Protein AF-A0A7V8YHE3-F1 (afdb_monomer_lite)

Structure (mmCIF, N/CA/C/O backbone):
data_AF-A0A7V8YHE3-F1
#
_entry.id   AF-A0A7V8YHE3-F1
#
loop_
_atom_site.group_PDB
_atom_site.id
_atom_site.type_symbol
_atom_site.label_atom_id
_atom_site.label_alt_id
_atom_site.label_comp_id
_atom_site.label_asym_id
_atom_site.label_entity_id
_atom_site.label_seq_id
_atom_site.pdbx_PDB_ins_code
_atom_site.Cartn_x
_atom_site.Cartn_y
_atom_site.Cartn_z
_atom_site.occupancy
_atom_site.B_iso_or_equiv
_atom_site.auth_seq_id
_atom_site.auth_comp_id
_atom_site.auth_asym_id
_atom_site.auth_atom_id
_atom_site.pdbx_PDB_model_num
ATOM 1 N N . MET A 1 1 ? 2.839 18.514 5.450 1.00 43.03 1 MET A N 1
ATOM 2 C CA . MET A 1 1 ? 4.135 17.867 5.142 1.00 43.03 1 MET A CA 1
ATOM 3 C C . MET A 1 1 ? 4.036 17.343 3.723 1.00 43.03 1 MET A C 1
ATOM 5 O O . MET A 1 1 ? 3.154 16.544 3.466 1.00 43.03 1 MET A O 1
ATOM 9 N N . THR A 1 2 ? 4.846 17.833 2.787 1.00 51.75 2 THR A N 1
ATOM 10 C CA . THR A 1 2 ? 4.772 17.397 1.383 1.00 51.75 2 THR A CA 1
ATOM 11 C C . THR A 1 2 ? 5.520 16.075 1.231 1.00 51.75 2 THR A C 1
ATOM 13 O O . THR A 1 2 ? 6.717 16.015 1.509 1.00 51.75 2 THR A O 1
ATOM 16 N N . TYR A 1 3 ? 4.836 15.011 0.814 1.00 56.94 3 TYR A N 1
ATOM 17 C CA . TYR A 1 3 ? 5.468 13.733 0.486 1.00 56.94 3 TYR A CA 1
ATOM 18 C C . TYR A 1 3 ? 6.466 13.926 -0.667 1.00 56.94 3 TYR A C 1
ATOM 20 O O . TYR A 1 3 ? 6.070 14.217 -1.792 1.00 56.94 3 TYR A O 1
ATOM 28 N N . ALA A 1 4 ? 7.765 13.780 -0.392 1.00 61.94 4 ALA A N 1
ATOM 29 C CA . ALA A 1 4 ? 8.850 13.965 -1.367 1.00 61.94 4 ALA A CA 1
ATOM 30 C C . ALA A 1 4 ? 9.082 12.739 -2.279 1.00 61.94 4 ALA A C 1
ATOM 32 O O . ALA A 1 4 ? 10.145 12.599 -2.881 1.00 61.94 4 ALA A O 1
ATOM 33 N N . GLY A 1 5 ? 8.124 11.811 -2.334 1.00 64.62 5 GLY A N 1
ATOM 34 C CA . GLY A 1 5 ? 8.225 10.598 -3.137 1.00 64.62 5 GLY A CA 1
ATOM 35 C C . GLY A 1 5 ? 7.737 10.772 -4.582 1.00 64.62 5 GLY A C 1
ATOM 36 O O . GLY A 1 5 ? 7.313 11.855 -4.989 1.00 64.62 5 GLY A O 1
ATOM 37 N N . PRO A 1 6 ? 7.810 9.699 -5.382 1.00 70.50 6 PRO A N 1
ATOM 38 C CA . PRO A 1 6 ? 7.392 9.700 -6.782 1.00 70.50 6 PRO A CA 1
ATOM 39 C C . PRO A 1 6 ? 5.913 10.073 -6.930 1.00 70.50 6 PRO A C 1
ATOM 41 O O . PRO A 1 6 ? 5.085 9.766 -6.074 1.00 70.50 6 PRO A O 1
ATOM 44 N N . ARG A 1 7 ? 5.565 10.712 -8.053 1.00 82.38 7 ARG A N 1
ATOM 45 C CA . ARG A 1 7 ? 4.184 11.153 -8.329 1.00 82.38 7 ARG A CA 1
ATOM 46 C C . ARG A 1 7 ? 3.218 9.988 -8.525 1.00 82.38 7 ARG A C 1
ATOM 48 O O . ARG A 1 7 ? 2.036 10.127 -8.221 1.00 82.38 7 ARG A O 1
ATOM 55 N N . SER A 1 8 ? 3.717 8.857 -9.018 1.00 85.50 8 SER A N 1
ATOM 56 C CA . SER A 1 8 ? 2.939 7.642 -9.221 1.00 85.50 8 SER A CA 1
ATOM 57 C C . SER A 1 8 ? 3.764 6.406 -8.883 1.00 85.50 8 SER A C 1
ATOM 59 O O . SER A 1 8 ? 4.940 6.308 -9.241 1.00 85.50 8 SER A O 1
ATOM 61 N N . LEU A 1 9 ? 3.124 5.471 -8.187 1.00 87.75 9 LEU A N 1
ATOM 62 C CA . LEU A 1 9 ? 3.694 4.202 -7.759 1.00 87.75 9 LEU A CA 1
ATOM 63 C C . LEU A 1 9 ? 2.872 3.054 -8.339 1.00 87.75 9 LEU A C 1
ATOM 65 O O . LEU A 1 9 ? 1.649 3.149 -8.467 1.00 87.75 9 LEU A O 1
ATOM 69 N N . ARG A 1 10 ? 3.551 1.951 -8.653 1.00 87.00 10 ARG A N 1
ATOM 70 C CA . ARG A 1 10 ? 2.916 0.672 -8.973 1.00 87.00 10 ARG A CA 1
ATOM 71 C C . ARG A 1 10 ? 3.530 -0.465 -8.161 1.00 87.00 10 ARG A C 1
ATOM 73 O O . ARG A 1 10 ? 4.735 -0.425 -7.898 1.00 87.00 10 ARG A O 1
ATOM 80 N N . PRO A 1 11 ? 2.754 -1.504 -7.811 1.00 85.69 11 PRO A N 1
ATOM 81 C CA . PRO A 1 11 ? 3.314 -2.761 -7.335 1.00 85.69 11 PRO A CA 1
ATOM 82 C C . PRO A 1 11 ? 4.327 -3.305 -8.339 1.00 85.69 11 PRO A C 1
ATOM 84 O O . PRO A 1 11 ? 4.104 -3.252 -9.552 1.00 85.69 11 PRO A O 1
ATOM 87 N N . ARG A 1 12 ? 5.453 -3.820 -7.840 1.00 84.25 12 ARG A N 1
ATOM 88 C CA . ARG A 1 12 ? 6.461 -4.453 -8.688 1.00 84.25 12 ARG A CA 1
ATOM 89 C C . ARG A 1 12 ? 5.812 -5.609 -9.471 1.00 84.25 12 ARG A C 1
ATOM 91 O O . ARG A 1 12 ? 5.184 -6.476 -8.855 1.00 84.25 12 ARG A O 1
ATOM 98 N N . PRO A 1 13 ? 5.965 -5.657 -10.807 1.00 77.56 13 PRO A N 1
ATOM 99 C CA . PRO A 1 13 ? 5.462 -6.770 -11.601 1.00 77.56 13 PRO A CA 1
ATOM 100 C C . PRO A 1 13 ? 5.993 -8.103 -11.068 1.00 77.56 13 PRO A C 1
ATOM 102 O O . PRO A 1 13 ? 7.153 -8.204 -10.673 1.00 77.56 13 PRO A O 1
ATOM 105 N N . HIS A 1 14 ? 5.137 -9.122 -11.043 1.00 76.31 14 HIS A N 1
ATOM 106 C CA . HIS A 1 14 ? 5.471 -10.472 -10.571 1.00 76.31 14 HIS A CA 1
ATOM 107 C C . HIS A 1 14 ? 5.861 -10.589 -9.083 1.00 76.31 14 HIS A C 1
ATOM 109 O O . HIS A 1 14 ? 6.255 -11.674 -8.661 1.00 76.31 14 HIS A O 1
ATOM 115 N N . HIS A 1 15 ? 5.709 -9.539 -8.260 1.00 79.44 15 HIS A N 1
ATOM 116 C CA . HIS A 1 15 ? 5.733 -9.687 -6.800 1.00 79.44 15 HIS A CA 1
ATOM 117 C C . HIS A 1 15 ? 4.351 -10.145 -6.309 1.00 79.44 15 HIS A C 1
ATOM 119 O O . HIS A 1 15 ? 3.409 -9.350 -6.333 1.00 79.44 15 HIS A O 1
ATOM 125 N N . PRO A 1 16 ? 4.186 -11.400 -5.849 1.00 80.75 16 PRO A N 1
ATOM 126 C CA . PRO A 1 16 ? 2.910 -11.833 -5.297 1.00 80.75 16 PRO A CA 1
ATOM 127 C C . PRO A 1 16 ? 2.615 -11.107 -3.984 1.00 80.75 16 PRO A C 1
ATOM 129 O O . PRO A 1 16 ? 3.521 -10.849 -3.187 1.00 80.75 16 PRO A O 1
ATOM 132 N N . VAL A 1 17 ? 1.334 -10.832 -3.742 1.00 86.38 17 VAL A N 1
ATOM 133 C CA . VAL A 1 17 ? 0.837 -10.357 -2.448 1.00 86.38 17 VAL A CA 1
ATOM 134 C C . VAL A 1 17 ? 0.214 -11.539 -1.715 1.00 86.38 17 VAL A C 1
ATOM 136 O O . VAL A 1 17 ? -0.769 -12.119 -2.173 1.00 86.38 17 VAL A O 1
ATOM 139 N N . LEU A 1 18 ? 0.797 -11.919 -0.584 1.00 85.81 18 LEU A N 1
ATOM 140 C CA . LEU A 1 18 ? 0.350 -13.033 0.242 1.00 85.81 18 LEU A CA 1
ATOM 141 C C . LEU A 1 18 ? -0.288 -12.516 1.524 1.00 85.81 18 LEU A C 1
ATOM 143 O O . LEU A 1 18 ? 0.258 -11.654 2.205 1.00 85.81 18 LEU A O 1
ATOM 147 N N . ARG A 1 19 ? -1.421 -13.094 1.915 1.00 86.25 19 ARG A N 1
ATOM 148 C CA . ARG A 1 19 ? -1.991 -12.847 3.240 1.00 86.25 19 ARG A CA 1
ATOM 149 C C . ARG A 1 19 ? -1.293 -13.741 4.263 1.00 86.25 19 ARG A C 1
ATOM 151 O O . ARG A 1 19 ? -1.406 -14.961 4.178 1.00 86.25 19 ARG A O 1
ATOM 158 N N . ARG A 1 20 ? -0.583 -13.140 5.222 1.00 86.12 20 ARG A N 1
ATOM 159 C CA . ARG A 1 20 ? 0.131 -13.860 6.292 1.00 86.12 20 ARG A CA 1
ATOM 160 C C . ARG A 1 20 ? -0.729 -14.072 7.528 1.00 86.12 20 ARG A C 1
ATOM 162 O O . ARG A 1 20 ? -0.657 -15.126 8.149 1.00 86.12 20 ARG A O 1
ATOM 169 N N . SER A 1 21 ? -1.567 -13.095 7.862 1.00 84.00 21 SER A N 1
ATOM 170 C CA . SER A 1 21 ? -2.482 -13.184 8.999 1.00 84.00 21 SER A CA 1
ATOM 171 C C . SER A 1 21 ? -3.761 -12.377 8.753 1.00 84.00 21 SER A C 1
ATOM 173 O O . SER A 1 21 ? -4.047 -11.929 7.635 1.00 84.00 21 SER A O 1
ATOM 175 N N . ALA A 1 22 ? -4.574 -12.205 9.798 1.00 79.75 22 ALA A N 1
ATOM 176 C CA . ALA A 1 22 ? -5.703 -11.289 9.745 1.00 79.75 22 ALA A CA 1
ATOM 177 C C . ALA A 1 22 ? -5.254 -9.852 9.423 1.00 79.75 22 ALA A C 1
ATOM 179 O O . ALA A 1 22 ? -5.907 -9.211 8.603 1.00 79.75 22 ALA A O 1
ATOM 180 N N . ASP A 1 23 ? -4.113 -9.409 9.955 1.00 82.69 23 ASP A N 1
ATOM 181 C CA . ASP A 1 23 ? -3.633 -8.021 9.873 1.00 82.69 23 ASP A CA 1
ATOM 182 C C . ASP A 1 23 ? -2.274 -7.860 9.181 1.00 82.69 23 ASP A C 1
ATOM 184 O O . ASP A 1 23 ? -1.688 -6.782 9.237 1.00 82.69 23 ASP A O 1
ATOM 188 N N . ALA A 1 24 ? -1.775 -8.906 8.516 1.00 85.00 24 ALA A N 1
ATOM 189 C CA . ALA A 1 24 ? -0.495 -8.871 7.817 1.00 85.00 24 ALA A CA 1
ATOM 190 C C . ALA A 1 24 ? -0.607 -9.301 6.348 1.00 85.00 24 ALA A C 1
ATOM 192 O O . ALA A 1 24 ? -1.168 -10.360 6.023 1.00 85.00 24 ALA A O 1
ATOM 193 N N . LEU A 1 25 ? -0.021 -8.486 5.469 1.00 88.00 25 LEU A N 1
ATOM 194 C CA . LEU A 1 25 ? 0.224 -8.787 4.060 1.00 88.00 25 LEU A CA 1
ATOM 195 C C . LEU A 1 25 ? 1.727 -8.852 3.806 1.00 88.00 25 LEU A C 1
ATOM 197 O O . LEU A 1 25 ? 2.471 -7.999 4.272 1.00 88.00 25 LEU A O 1
ATOM 201 N N . GLN A 1 26 ? 2.157 -9.818 3.007 1.00 87.62 26 GLN A N 1
ATOM 202 C CA . GLN A 1 26 ? 3.514 -9.899 2.496 1.00 87.62 26 GLN A CA 1
ATOM 203 C C . GLN A 1 26 ? 3.540 -9.573 1.004 1.00 87.62 26 GLN A C 1
ATOM 205 O O . GLN A 1 26 ? 2.759 -10.129 0.238 1.00 87.62 26 GLN A O 1
ATOM 210 N N . PHE A 1 27 ? 4.489 -8.743 0.589 1.00 87.38 27 PHE A N 1
ATOM 211 C CA . PHE A 1 27 ? 4.793 -8.437 -0.803 1.00 87.38 27 PHE A CA 1
ATOM 212 C C . PHE A 1 27 ? 6.093 -9.118 -1.216 1.00 87.38 27 PHE A C 1
ATOM 214 O O . PHE A 1 27 ? 7.129 -8.904 -0.586 1.00 87.38 27 PHE A O 1
ATOM 221 N N . GLY A 1 28 ? 6.045 -9.887 -2.302 1.00 82.19 28 GLY A N 1
ATOM 222 C CA . GLY A 1 28 ? 7.193 -10.613 -2.835 1.00 82.19 28 GLY A CA 1
ATOM 223 C C . GLY A 1 28 ? 7.459 -11.940 -2.124 1.00 82.19 28 GLY A C 1
ATOM 224 O O . GLY A 1 28 ? 7.168 -12.122 -0.939 1.00 82.19 28 GLY A O 1
ATOM 225 N N . VAL A 1 29 ? 8.036 -12.884 -2.865 1.00 73.94 29 VAL A N 1
ATOM 226 C CA . VAL A 1 29 ? 8.586 -14.142 -2.345 1.00 73.94 29 VAL A CA 1
ATOM 227 C C . VAL A 1 29 ? 9.922 -14.407 -3.033 1.00 73.94 29 VAL A C 1
ATOM 229 O O . VAL A 1 29 ? 10.014 -14.309 -4.254 1.00 73.94 29 VAL A O 1
ATOM 232 N N . GLY A 1 30 ? 10.958 -14.747 -2.263 1.00 67.06 30 GLY A N 1
ATOM 233 C CA . GLY A 1 30 ? 12.254 -15.168 -2.802 1.00 67.06 30 GLY A CA 1
ATOM 234 C C . GLY A 1 30 ? 13.391 -14.138 -2.675 1.00 67.06 30 GLY A C 1
ATOM 235 O O . GLY A 1 30 ? 13.302 -13.202 -1.880 1.00 67.06 30 GLY A O 1
ATOM 236 N N . PRO A 1 31 ? 14.495 -14.326 -3.426 1.00 58.97 31 PRO A N 1
ATOM 237 C CA . PRO A 1 31 ? 15.770 -13.628 -3.208 1.00 58.97 31 PRO A CA 1
ATOM 238 C C . PRO A 1 31 ? 15.745 -12.129 -3.544 1.00 58.97 31 PRO A C 1
ATOM 240 O O . PRO A 1 31 ? 16.656 -11.408 -3.155 1.00 58.97 31 PRO A O 1
ATOM 243 N N . GLY A 1 32 ? 14.697 -11.647 -4.222 1.00 62.41 32 GLY A N 1
ATOM 244 C CA . GLY A 1 32 ? 14.458 -10.221 -4.479 1.00 62.41 32 GLY A CA 1
ATOM 245 C C . GLY A 1 32 ? 13.944 -9.431 -3.268 1.00 62.41 32 GLY A C 1
ATOM 246 O O . GLY A 1 32 ? 13.695 -8.235 -3.397 1.00 62.41 32 GLY A O 1
ATOM 247 N N . GLY A 1 33 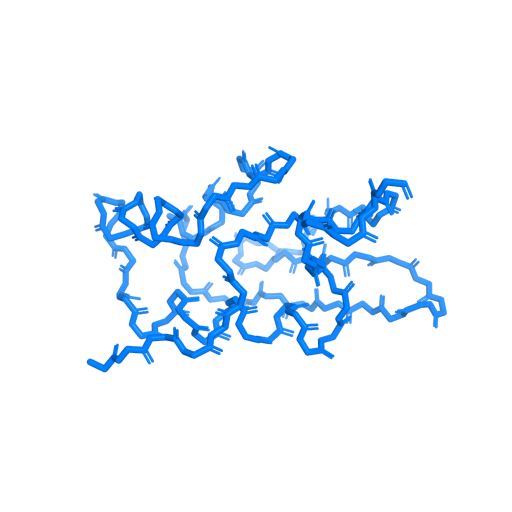? 13.789 -10.091 -2.117 1.00 71.50 33 GLY A N 1
ATOM 248 C CA . GLY A 1 33 ? 13.281 -9.503 -0.883 1.00 71.50 33 GLY A CA 1
ATOM 249 C C . GLY A 1 33 ? 11.77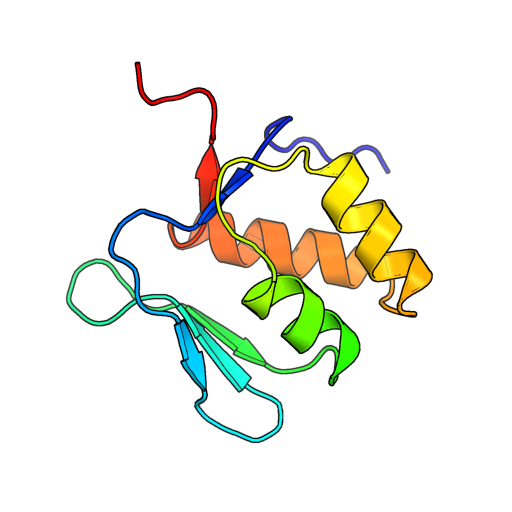8 -9.707 -0.707 1.00 71.50 33 GLY A C 1
ATOM 250 O O . GLY A 1 33 ? 11.018 -9.861 -1.665 1.00 71.50 33 GLY A O 1
ATOM 251 N N . SER A 1 34 ? 11.350 -9.718 0.553 1.00 81.81 34 SER A N 1
ATOM 252 C CA . SER A 1 34 ? 9.943 -9.742 0.939 1.00 81.81 34 SER A CA 1
ATOM 253 C C . SER A 1 34 ? 9.676 -8.673 1.983 1.00 81.81 34 SER A C 1
ATOM 255 O O . SER A 1 34 ? 10.463 -8.524 2.917 1.00 81.81 34 SER A O 1
ATOM 257 N N . VAL A 1 35 ? 8.549 -7.980 1.854 1.00 84.75 35 VAL A N 1
ATOM 258 C CA . VAL A 1 35 ? 8.113 -6.964 2.818 1.00 84.75 35 VAL A CA 1
ATOM 259 C C . VAL A 1 35 ? 6.843 -7.429 3.471 1.00 84.75 35 VAL A C 1
ATOM 261 O O . VAL A 1 35 ? 5.871 -7.691 2.770 1.00 84.75 35 VAL A O 1
ATOM 264 N N . GLU A 1 36 ? 6.835 -7.491 4.793 1.00 86.62 36 GLU A N 1
ATOM 265 C CA . GLU A 1 36 ? 5.600 -7.655 5.541 1.00 86.62 36 GLU A CA 1
ATOM 266 C C . GLU A 1 36 ? 5.094 -6.286 5.989 1.00 86.62 36 GLU A C 1
ATOM 268 O O . GLU A 1 36 ? 5.816 -5.510 6.610 1.00 86.62 36 GLU A O 1
ATOM 273 N N . VAL A 1 37 ? 3.844 -5.992 5.650 1.00 85.00 37 VAL A N 1
ATOM 274 C CA . VAL A 1 37 ? 3.095 -4.863 6.188 1.00 85.00 37 VAL A CA 1
ATOM 275 C C . VAL A 1 37 ? 2.100 -5.434 7.178 1.00 85.00 37 VAL A C 1
ATOM 277 O O . VAL A 1 37 ? 1.184 -6.165 6.795 1.00 85.00 37 VAL A O 1
ATOM 280 N N . SER A 1 38 ? 2.294 -5.094 8.446 1.00 83.12 38 SER A N 1
ATOM 281 C CA . SER A 1 38 ? 1.411 -5.462 9.547 1.00 83.12 38 SER A CA 1
ATOM 282 C C . SER A 1 38 ? 0.857 -4.215 10.228 1.00 83.12 38 SER A C 1
ATOM 284 O O . SER A 1 38 ? 1.580 -3.235 10.404 1.00 83.12 38 SER A O 1
ATOM 286 N N . GLY A 1 39 ? -0.400 -4.268 10.665 1.00 75.81 39 GLY A N 1
ATOM 287 C CA . GLY A 1 39 ? -1.071 -3.121 11.283 1.00 75.81 39 GLY A CA 1
ATOM 288 C C . GLY A 1 39 ? -1.772 -2.218 10.261 1.00 75.81 39 GLY A C 1
ATOM 289 O O . GLY A 1 39 ? -1.807 -2.510 9.070 1.00 75.81 39 GLY A O 1
ATOM 290 N N . GLY A 1 40 ? -2.427 -1.153 10.732 1.00 73.06 40 GLY A N 1
ATOM 291 C CA . GLY A 1 40 ? -3.260 -0.270 9.892 1.00 73.06 40 GLY A CA 1
ATOM 292 C C . GLY A 1 40 ? -4.646 -0.819 9.535 1.00 73.06 40 GLY A C 1
ATOM 293 O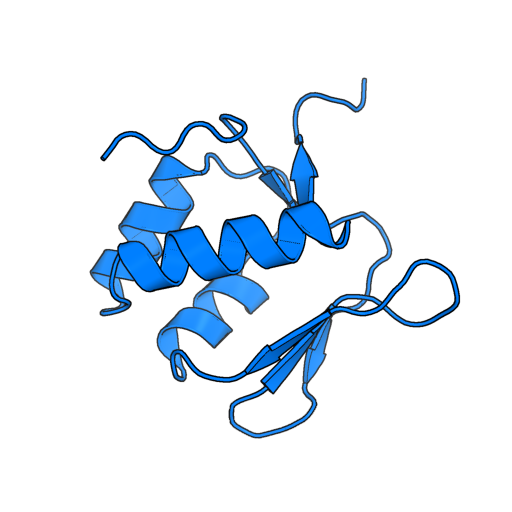 O . GLY A 1 40 ? -5.423 -0.166 8.837 1.00 73.06 40 GLY A O 1
ATOM 294 N N . GLY A 1 41 ? -4.981 -1.998 10.059 1.00 82.88 41 GLY A N 1
ATOM 295 C CA . GLY A 1 41 ? -6.327 -2.546 10.047 1.00 82.88 41 GLY A CA 1
ATOM 296 C C . GLY A 1 41 ? -6.871 -2.893 8.653 1.00 82.88 41 GLY A C 1
ATOM 297 O O . GLY A 1 41 ? -6.161 -2.910 7.641 1.00 82.88 41 GLY A O 1
ATOM 298 N N . PRO A 1 42 ? -8.176 -3.202 8.571 1.00 84.00 42 PRO A N 1
ATOM 299 C CA . PRO A 1 42 ? -8.786 -3.726 7.355 1.00 84.00 42 PRO A CA 1
ATOM 300 C C . PRO A 1 42 ? -8.850 -2.705 6.210 1.00 84.00 42 PRO A C 1
ATOM 302 O O . PRO A 1 42 ? -8.901 -3.121 5.054 1.00 84.00 42 PRO A O 1
ATOM 305 N N . ALA A 1 43 ? -8.848 -1.404 6.511 1.00 84.94 43 ALA A N 1
ATOM 306 C CA . ALA A 1 43 ? -8.875 -0.330 5.520 1.00 84.94 43 ALA A CA 1
ATOM 307 C C . ALA A 1 43 ? -7.578 -0.284 4.700 1.00 84.94 43 ALA A C 1
ATOM 309 O O . ALA A 1 43 ? -7.621 -0.459 3.481 1.00 84.94 43 ALA A O 1
ATOM 310 N N . LEU A 1 44 ? -6.423 -0.203 5.370 1.00 83.81 44 LEU A N 1
ATOM 311 C CA . LEU A 1 44 ? -5.118 -0.236 4.707 1.00 83.81 44 LEU A CA 1
ATOM 312 C C . LEU A 1 44 ? -4.935 -1.524 3.894 1.00 83.81 44 LEU A C 1
ATOM 314 O O . LEU A 1 44 ? -4.460 -1.497 2.761 1.00 83.81 44 LEU A O 1
ATOM 318 N N . ARG A 1 45 ? -5.379 -2.664 4.431 1.00 86.31 45 ARG A N 1
ATOM 319 C CA . ARG A 1 45 ? -5.317 -3.944 3.717 1.00 86.31 45 ARG A CA 1
ATOM 320 C C . ARG A 1 45 ? -6.131 -3.926 2.421 1.00 86.31 45 ARG A C 1
ATOM 322 O O . ARG A 1 45 ? -5.662 -4.423 1.401 1.00 86.31 45 ARG A O 1
ATOM 329 N N . ARG A 1 46 ? -7.357 -3.392 2.455 1.00 85.94 46 ARG A N 1
ATOM 330 C CA . ARG A 1 46 ? -8.209 -3.281 1.260 1.00 85.94 46 ARG A CA 1
ATOM 331 C C . ARG A 1 46 ? -7.585 -2.366 0.220 1.00 85.94 46 ARG A C 1
ATOM 333 O O . ARG A 1 46 ? -7.601 -2.736 -0.948 1.00 85.94 46 ARG A O 1
ATOM 340 N N . LEU A 1 47 ? -7.022 -1.237 0.643 1.00 86.56 47 LEU A N 1
ATOM 341 C CA . LEU A 1 47 ? -6.296 -0.322 -0.235 1.00 86.56 47 LEU A CA 1
ATOM 342 C C . LEU A 1 47 ? -5.153 -1.049 -0.954 1.00 86.56 47 LEU A C 1
ATOM 344 O O . LEU A 1 47 ? -5.099 -1.062 -2.179 1.00 86.56 47 LEU A O 1
ATOM 348 N N . LEU A 1 48 ? -4.296 -1.734 -0.193 1.00 85.56 48 LEU A N 1
ATOM 349 C CA . LEU A 1 48 ? -3.146 -2.467 -0.721 1.00 85.56 48 LEU A CA 1
ATOM 350 C C . LEU A 1 48 ? -3.539 -3.606 -1.674 1.00 85.56 48 LEU A C 1
ATOM 352 O O . LEU A 1 48 ? -2.896 -3.793 -2.700 1.00 85.56 48 LEU A O 1
ATOM 356 N N . LEU A 1 49 ? -4.604 -4.353 -1.365 1.00 83.56 49 LEU A N 1
ATOM 357 C CA . LEU A 1 49 ? -5.112 -5.426 -2.232 1.00 83.56 49 LEU A CA 1
ATOM 358 C C . LEU A 1 49 ? -5.828 -4.901 -3.481 1.00 83.56 49 LEU A C 1
ATOM 360 O O . LEU A 1 49 ? -5.869 -5.589 -4.498 1.00 83.56 49 LEU A O 1
ATOM 364 N N . ARG A 1 50 ? -6.420 -3.706 -3.402 1.00 83.44 50 ARG A N 1
ATOM 365 C CA . ARG A 1 50 ? -7.030 -3.026 -4.547 1.00 83.44 50 ARG A CA 1
ATOM 366 C C . ARG A 1 50 ? -6.004 -2.353 -5.437 1.00 83.44 50 ARG A C 1
ATOM 368 O O . ARG A 1 50 ? -6.385 -1.940 -6.522 1.00 83.44 50 ARG A O 1
ATOM 375 N N . TRP A 1 51 ? -4.747 -2.239 -5.029 1.00 82.62 51 TRP A N 1
ATOM 376 C CA . TRP A 1 51 ? -3.746 -1.573 -5.843 1.00 82.62 51 TRP A CA 1
ATOM 377 C C . TRP A 1 51 ? -3.337 -2.449 -7.023 1.00 82.62 51 TRP A C 1
ATOM 379 O O . TRP A 1 51 ? -2.654 -3.461 -6.873 1.00 82.62 51 TRP A O 1
ATOM 389 N N . HIS A 1 52 ? -3.741 -2.038 -8.219 1.00 72.56 52 HIS A N 1
ATOM 390 C CA . HIS A 1 52 ? -3.335 -2.656 -9.473 1.00 72.56 52 HIS A CA 1
ATOM 391 C C . HIS A 1 52 ? -2.852 -1.569 -10.436 1.00 72.56 52 HIS A C 1
ATOM 393 O O . HIS A 1 52 ? -3.571 -0.622 -10.733 1.00 72.56 52 HIS A O 1
ATOM 399 N N . GLY A 1 53 ? -1.615 -1.701 -10.924 1.00 77.12 53 GLY A N 1
ATOM 400 C CA . GLY A 1 53 ? -1.028 -0.762 -11.883 1.00 77.12 53 GLY A CA 1
ATOM 401 C C . GLY A 1 53 ? -0.448 0.517 -11.268 1.00 77.12 53 GLY A C 1
ATOM 402 O O . GLY A 1 53 ? -0.228 0.610 -10.060 1.00 77.12 53 GLY A O 1
ATOM 403 N N . GLY A 1 54 ? -0.124 1.477 -12.139 1.00 82.62 54 GLY A N 1
ATOM 404 C CA . GLY A 1 54 ? 0.402 2.788 -11.758 1.00 82.62 54 GLY A CA 1
ATOM 405 C C . GLY A 1 54 ? -0.714 3.710 -11.308 1.00 82.62 54 GLY A C 1
ATOM 406 O O . GLY A 1 54 ? -1.538 4.106 -12.123 1.00 82.62 54 GLY A O 1
ATOM 407 N N . GLN A 1 55 ? -0.730 4.045 -10.020 1.00 84.31 55 GLN A N 1
ATOM 408 C CA . GLN A 1 55 ? -1.682 4.998 -9.455 1.00 84.31 55 GLN A CA 1
ATOM 409 C C . GLN A 1 55 ? -0.931 6.225 -8.934 1.00 84.31 55 GLN A C 1
ATOM 411 O O . GLN A 1 55 ? 0.194 6.087 -8.428 1.00 84.31 55 GLN A O 1
ATOM 416 N N . PRO A 1 56 ? -1.478 7.439 -9.087 1.00 88.00 56 PRO A N 1
ATOM 417 C CA . PRO A 1 56 ? -0.913 8.621 -8.461 1.00 88.00 56 PRO A CA 1
ATOM 418 C C . PRO A 1 56 ? -0.908 8.477 -6.938 1.00 88.00 56 PRO A C 1
ATOM 420 O O . PRO A 1 56 ? -1.882 8.021 -6.343 1.00 88.00 56 PRO A O 1
ATOM 423 N N . VAL A 1 57 ? 0.181 8.888 -6.287 1.00 87.12 57 VAL A N 1
ATOM 424 C CA . VAL A 1 57 ? 0.300 8.725 -4.829 1.00 87.12 57 VAL A CA 1
ATOM 425 C C . VAL A 1 57 ? -0.760 9.534 -4.082 1.00 87.12 57 VAL A C 1
ATOM 427 O O . VAL A 1 57 ? -1.291 9.052 -3.088 1.00 87.12 57 VAL A O 1
ATOM 430 N N . HIS A 1 58 ? -1.102 10.730 -4.571 1.00 87.44 58 HIS A N 1
ATOM 431 C CA . HIS A 1 58 ? -2.130 11.561 -3.942 1.00 87.44 58 HIS A CA 1
ATOM 432 C C . HIS A 1 58 ? -3.499 10.866 -3.928 1.00 87.44 58 HIS A C 1
ATOM 434 O O . HIS A 1 58 ? -4.119 10.818 -2.875 1.00 87.44 58 HIS A O 1
ATOM 440 N N . GLU A 1 59 ? -3.912 10.223 -5.027 1.00 88.25 59 GLU A N 1
ATOM 441 C CA . GLU A 1 59 ? -5.176 9.478 -5.076 1.00 88.25 59 GLU A CA 1
ATOM 442 C C . GLU A 1 59 ? -5.176 8.301 -4.095 1.00 88.25 59 GLU A C 1
ATOM 444 O O . GLU A 1 59 ? -6.169 8.059 -3.414 1.00 88.25 59 GLU A O 1
ATOM 449 N N . VAL A 1 60 ? -4.062 7.568 -3.983 1.00 87.38 60 VAL A N 1
ATOM 450 C CA . VAL A 1 60 ? -3.939 6.458 -3.021 1.00 87.38 60 VAL A CA 1
ATOM 451 C C . VAL A 1 60 ? -4.084 6.965 -1.586 1.00 87.38 60 VAL A C 1
ATOM 453 O O . VAL A 1 60 ? -4.767 6.336 -0.778 1.00 87.38 60 VAL A O 1
ATOM 456 N N . VAL A 1 61 ? -3.464 8.104 -1.272 1.00 89.19 61 VAL A N 1
ATOM 457 C CA . VAL A 1 61 ? -3.545 8.738 0.049 1.00 89.19 61 VAL A CA 1
ATOM 458 C C . VAL A 1 61 ? -4.963 9.233 0.336 1.00 89.19 61 VAL A C 1
ATOM 460 O O . VAL A 1 61 ? -5.499 8.926 1.397 1.00 89.19 61 VAL A O 1
ATOM 463 N N . GLU A 1 62 ? -5.608 9.912 -0.612 1.00 90.00 62 GLU A N 1
ATOM 464 C CA . GLU A 1 62 ? -6.989 10.389 -0.475 1.00 90.00 62 GLU A CA 1
ATOM 465 C C . GLU A 1 62 ? -7.975 9.241 -0.223 1.00 90.00 62 GLU A C 1
ATOM 467 O O . GLU A 1 62 ? -8.787 9.319 0.700 1.00 90.00 62 GLU A O 1
ATOM 472 N N . HIS A 1 63 ? -7.870 8.138 -0.973 1.00 88.38 63 HIS A N 1
ATOM 473 C CA . HIS A 1 63 ? -8.714 6.958 -0.758 1.00 88.38 63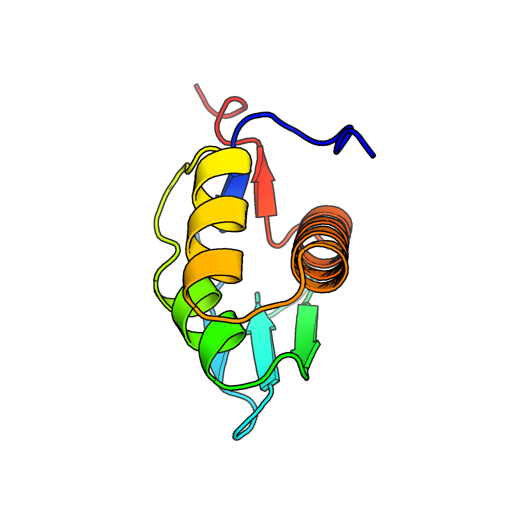 HIS A CA 1
ATOM 474 C C . HIS A 1 63 ? -8.471 6.315 0.611 1.00 88.38 63 HIS A C 1
ATOM 476 O O . HIS A 1 63 ? -9.417 5.897 1.276 1.00 88.38 63 HIS A O 1
ATOM 482 N N . ALA A 1 64 ? -7.215 6.248 1.052 1.00 88.00 64 ALA A N 1
ATOM 483 C CA . ALA A 1 64 ? -6.870 5.690 2.352 1.00 88.00 64 ALA A CA 1
ATOM 484 C C . ALA A 1 64 ? -7.461 6.514 3.504 1.00 88.00 64 ALA A C 1
ATOM 486 O O . ALA A 1 64 ? -8.015 5.946 4.445 1.00 88.00 64 ALA A O 1
ATOM 487 N N . ILE A 1 65 ? -7.383 7.843 3.404 1.00 90.38 65 ILE A N 1
ATOM 488 C CA . ILE A 1 65 ? -7.963 8.770 4.381 1.00 90.38 65 ILE A CA 1
ATOM 489 C C . ILE A 1 65 ? -9.489 8.651 4.384 1.00 90.38 65 ILE A C 1
ATOM 491 O O . ILE A 1 65 ? -10.090 8.576 5.456 1.00 90.38 65 ILE A O 1
ATOM 495 N N . ALA A 1 66 ? -10.119 8.567 3.208 1.00 89.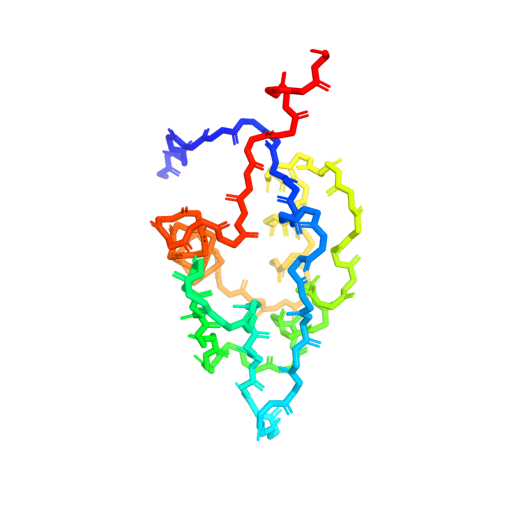69 66 ALA A N 1
ATOM 496 C CA . ALA A 1 66 ? -11.562 8.353 3.090 1.00 89.69 66 ALA A CA 1
ATOM 497 C C . ALA A 1 66 ? -12.016 7.027 3.734 1.00 89.69 66 ALA A C 1
ATOM 499 O O . ALA A 1 66 ? -13.104 6.957 4.304 1.00 89.69 66 ALA A O 1
ATOM 500 N N . ASP A 1 67 ? -11.160 6.002 3.710 1.00 87.62 67 ASP A N 1
ATOM 501 C CA . ASP A 1 67 ? -11.376 4.714 4.377 1.00 87.62 67 ASP A CA 1
ATOM 502 C C . ASP A 1 67 ? -10.992 4.717 5.878 1.00 87.62 67 ASP A C 1
ATOM 504 O O . ASP A 1 67 ? -11.095 3.680 6.544 1.00 87.62 67 ASP A O 1
ATOM 508 N N . GLY A 1 68 ? -10.571 5.862 6.430 1.00 88.00 68 GLY A N 1
ATOM 509 C CA . GLY A 1 68 ? -10.255 6.050 7.850 1.00 88.00 68 GLY A CA 1
ATOM 510 C C . GLY A 1 68 ? -8.822 5.689 8.253 1.00 88.00 68 GLY A C 1
ATOM 511 O O . GLY A 1 68 ? -8.558 5.484 9.437 1.00 88.00 68 GLY A O 1
ATOM 512 N N . VAL A 1 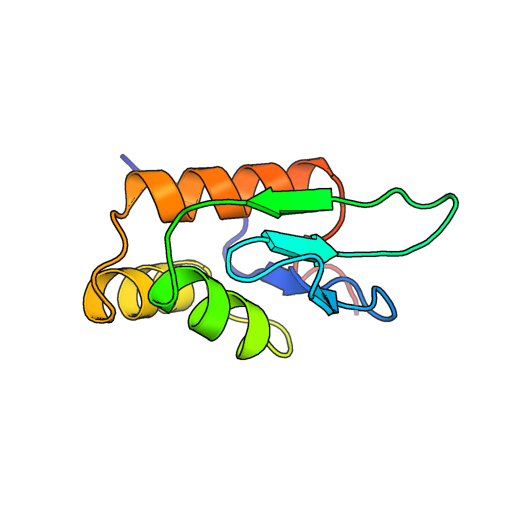69 ? -7.894 5.579 7.298 1.00 88.94 69 VAL A N 1
ATOM 513 C CA . VAL A 1 69 ? -6.466 5.380 7.579 1.00 88.94 69 VAL A CA 1
ATOM 514 C C . VAL A 1 69 ? -5.798 6.732 7.812 1.00 88.94 69 VAL A C 1
ATOM 516 O O . VAL A 1 69 ? -5.966 7.664 7.030 1.00 88.94 69 VAL A O 1
ATOM 519 N N . GLU A 1 70 ? -4.997 6.839 8.869 1.00 90.12 70 GLU A N 1
ATOM 520 C CA . GLU A 1 70 ? -4.253 8.064 9.153 1.00 90.12 70 GLU A CA 1
ATOM 521 C C . GLU A 1 70 ? -3.215 8.353 8.057 1.00 90.12 70 GLU A C 1
ATOM 523 O O . GLU A 1 70 ? -2.383 7.504 7.732 1.00 90.12 70 GLU A O 1
ATOM 528 N N . GLU A 1 71 ? -3.214 9.575 7.522 1.00 89.88 71 GLU A N 1
ATOM 529 C CA . GLU A 1 71 ? -2.289 10.014 6.466 1.00 89.88 71 GLU A CA 1
ATOM 530 C C . GLU A 1 71 ? -0.802 9.702 6.769 1.00 89.88 71 GLU A C 1
ATOM 532 O O . GLU A 1 71 ? -0.122 9.149 5.895 1.00 89.88 71 GLU A O 1
ATOM 537 N N . PRO A 1 72 ? -0.267 9.940 7.991 1.00 89.75 72 PRO A N 1
ATOM 538 C CA . PRO A 1 72 ? 1.122 9.600 8.310 1.00 89.75 72 PRO A CA 1
ATOM 539 C C . PRO A 1 72 ? 1.415 8.100 8.203 1.00 89.75 72 PRO A C 1
ATOM 541 O O . PRO A 1 72 ? 2.506 7.705 7.784 1.00 89.75 72 PRO A O 1
ATOM 544 N N . LEU A 1 73 ? 0.439 7.257 8.554 1.00 87.38 73 LEU A N 1
ATOM 545 C CA . LEU A 1 73 ? 0.564 5.809 8.449 1.00 87.38 73 LEU A CA 1
ATOM 546 C C . LEU A 1 73 ? 0.624 5.381 6.982 1.00 87.38 73 LEU A C 1
ATOM 548 O O . LEU A 1 73 ? 1.481 4.574 6.622 1.00 87.38 73 LEU A O 1
ATOM 552 N N . VAL A 1 74 ? -0.226 5.959 6.129 1.00 88.94 74 VAL A N 1
ATOM 553 C CA . VAL A 1 74 ? -0.218 5.686 4.684 1.00 88.94 74 VAL A CA 1
ATOM 554 C C . VAL A 1 74 ? 1.148 6.024 4.102 1.00 88.94 74 VAL A C 1
ATOM 556 O O . VAL A 1 74 ? 1.784 5.167 3.491 1.00 88.94 74 VAL A O 1
ATOM 559 N N . HIS A 1 75 ? 1.658 7.230 4.356 1.00 88.62 75 HIS A N 1
ATOM 560 C CA . HIS A 1 75 ? 2.973 7.635 3.861 1.00 88.62 75 HIS A CA 1
ATOM 561 C C . HIS A 1 75 ? 4.109 6.745 4.371 1.00 88.62 75 HIS A C 1
ATOM 563 O O . HIS A 1 75 ? 4.997 6.399 3.589 1.00 88.62 75 HIS A O 1
ATOM 569 N N . SER A 1 76 ? 4.071 6.342 5.645 1.00 88.31 76 SER A N 1
ATOM 570 C CA . SER A 1 76 ? 5.054 5.419 6.220 1.00 88.31 76 SER A CA 1
ATOM 571 C C . SER A 1 76 ? 5.037 4.062 5.511 1.00 88.31 76 SER A C 1
ATOM 573 O O . SER A 1 76 ? 6.088 3.553 5.122 1.00 88.31 76 SER A O 1
ATOM 575 N N . VAL A 1 77 ? 3.850 3.504 5.259 1.00 88.06 77 VAL A N 1
ATOM 576 C CA . VAL A 1 77 ? 3.688 2.220 4.560 1.00 88.06 77 VAL A CA 1
ATOM 577 C C . VAL A 1 77 ? 4.173 2.313 3.113 1.00 88.06 77 VAL A C 1
ATOM 579 O O . VAL A 1 77 ? 4.924 1.448 2.665 1.00 88.06 77 VAL A O 1
ATOM 582 N N . LEU A 1 78 ? 3.819 3.382 2.392 1.00 88.31 78 LEU A N 1
ATOM 583 C CA . LEU A 1 78 ? 4.302 3.615 1.026 1.00 88.31 78 LEU A CA 1
ATOM 584 C C . LEU A 1 78 ? 5.829 3.719 0.969 1.00 88.31 78 LEU A C 1
ATOM 586 O O . LEU A 1 78 ? 6.461 3.136 0.087 1.00 88.31 78 LEU A O 1
ATOM 590 N N . ALA A 1 79 ? 6.427 4.449 1.914 1.00 86.56 79 ALA A N 1
ATOM 591 C CA . ALA A 1 79 ? 7.872 4.607 1.999 1.00 86.56 79 ALA A CA 1
ATOM 592 C C . ALA A 1 79 ? 8.576 3.269 2.277 1.00 86.56 79 ALA A C 1
ATOM 594 O O . ALA A 1 79 ? 9.549 2.949 1.596 1.00 86.56 79 ALA A O 1
ATOM 595 N N . GLN A 1 80 ? 8.061 2.465 3.213 1.00 85.00 80 GLN A N 1
ATOM 596 C CA . GLN A 1 80 ? 8.599 1.137 3.528 1.00 85.00 80 GLN A CA 1
ATOM 597 C C . GLN A 1 80 ? 8.512 0.184 2.331 1.00 85.00 80 GLN A C 1
ATOM 599 O O . GLN A 1 80 ? 9.502 -0.452 1.968 1.00 85.00 80 GLN A O 1
ATOM 604 N N . LEU A 1 81 ? 7.352 0.129 1.671 1.00 86.38 81 LEU A N 1
ATOM 605 C CA . LEU A 1 81 ? 7.157 -0.717 0.497 1.00 86.38 81 LEU A CA 1
ATOM 606 C C . LEU A 1 81 ? 8.078 -0.317 -0.666 1.00 86.38 81 LEU A C 1
ATOM 608 O O . LEU A 1 81 ? 8.611 -1.193 -1.347 1.00 86.38 81 LEU A O 1
ATOM 612 N N . ARG A 1 82 ? 8.307 0.984 -0.889 1.00 85.19 82 ARG A N 1
ATOM 613 C CA . ARG A 1 82 ? 9.252 1.464 -1.911 1.00 85.19 82 ARG A CA 1
ATOM 614 C C . ARG A 1 82 ? 10.700 1.153 -1.538 1.00 85.19 82 ARG A C 1
ATOM 616 O O . ARG A 1 82 ? 11.439 0.641 -2.372 1.00 85.19 82 ARG A O 1
ATOM 623 N N . ALA A 1 83 ? 11.103 1.427 -0.295 1.00 83.94 83 ALA A N 1
ATOM 624 C CA . ALA A 1 83 ? 12.468 1.191 0.182 1.00 83.94 83 ALA A CA 1
ATOM 625 C C . ALA A 1 83 ? 12.884 -0.280 0.052 1.00 83.94 83 ALA A C 1
ATOM 627 O O . ALA A 1 83 ? 14.038 -0.579 -0.237 1.00 83.94 83 ALA A O 1
ATOM 628 N N . ALA A 1 84 ? 11.930 -1.193 0.209 1.00 80.75 84 ALA A N 1
ATOM 629 C CA . ALA A 1 84 ? 12.165 -2.618 0.052 1.00 80.75 84 ALA A CA 1
ATOM 630 C C . ALA A 1 84 ? 11.769 -3.169 -1.334 1.00 80.75 84 ALA A C 1
ATOM 632 O O . ALA A 1 84 ? 11.676 -4.380 -1.527 1.00 80.75 84 ALA A O 1
ATOM 633 N N . GLY A 1 85 ? 11.565 -2.288 -2.319 1.00 83.00 85 GLY A N 1
ATOM 634 C CA . GLY A 1 85 ? 11.411 -2.649 -3.730 1.00 83.00 85 GLY A CA 1
ATOM 635 C C . GLY A 1 85 ? 10.078 -3.303 -4.105 1.00 83.00 85 GLY A C 1
ATOM 636 O O . GLY A 1 85 ? 9.940 -3.785 -5.229 1.00 83.00 85 GLY A O 1
ATOM 637 N N . ALA A 1 86 ? 9.096 -3.320 -3.198 1.00 85.56 86 ALA A N 1
ATOM 638 C CA . ALA A 1 86 ? 7.753 -3.834 -3.460 1.00 85.56 86 ALA A CA 1
ATOM 639 C C . ALA A 1 86 ? 6.910 -2.865 -4.306 1.00 85.56 86 ALA A C 1
ATOM 641 O O . ALA A 1 86 ? 6.063 -3.309 -5.082 1.00 85.56 86 ALA A O 1
ATOM 642 N N . LEU A 1 87 ? 7.165 -1.559 -4.185 1.00 86.75 87 LEU A N 1
ATOM 643 C CA . LEU A 1 87 ? 6.632 -0.526 -5.073 1.00 86.75 87 LEU A CA 1
ATOM 644 C C . LEU A 1 87 ? 7.758 0.048 -5.932 1.00 86.75 87 LEU A C 1
ATOM 646 O O . LEU A 1 87 ? 8.862 0.286 -5.441 1.00 86.75 87 LEU A O 1
ATOM 650 N N . VAL A 1 88 ? 7.456 0.295 -7.202 1.00 86.44 88 VAL A N 1
ATOM 651 C CA . VAL A 1 88 ? 8.349 0.964 -8.151 1.00 86.44 88 VAL A CA 1
ATOM 652 C C . VAL A 1 88 ? 7.662 2.182 -8.749 1.00 86.44 88 VAL A C 1
ATOM 654 O O . VAL A 1 88 ? 6.431 2.279 -8.758 1.00 86.44 88 VAL A O 1
ATOM 657 N N . ASP A 1 89 ? 8.463 3.109 -9.251 1.00 86.19 89 ASP A N 1
ATOM 658 C CA . ASP A 1 89 ? 7.964 4.313 -9.895 1.00 86.19 89 ASP A CA 1
ATOM 659 C C . ASP A 1 89 ? 7.240 3.906 -11.189 1.00 86.19 89 ASP A C 1
ATOM 661 O O . ASP A 1 89 ? 7.760 3.144 -12.007 1.00 86.19 89 ASP A O 1
ATOM 665 N N . ALA A 1 90 ? 5.997 4.361 -11.362 1.00 79.00 90 ALA A N 1
ATOM 666 C CA . ALA A 1 90 ? 5.186 3.944 -12.508 1.00 79.00 90 ALA A CA 1
ATOM 667 C C . ALA A 1 90 ? 5.663 4.552 -13.841 1.00 79.00 90 ALA A C 1
ATOM 669 O O . ALA A 1 90 ? 5.286 4.051 -14.894 1.00 79.00 90 ALA A O 1
ATOM 670 N N . ALA A 1 91 ? 6.489 5.602 -13.786 1.00 68.62 91 ALA A N 1
ATOM 671 C CA . ALA A 1 91 ? 7.032 6.307 -14.947 1.00 68.62 91 ALA A CA 1
ATOM 672 C C . ALA A 1 91 ? 8.322 5.680 -15.517 1.00 68.62 91 ALA A C 1
ATOM 674 O O . ALA A 1 91 ? 8.788 6.122 -16.558 1.00 68.62 91 ALA A O 1
ATOM 675 N N . ASP A 1 92 ? 8.911 4.686 -14.845 1.00 54.62 92 ASP A N 1
ATOM 676 C CA . ASP A 1 92 ? 10.287 4.233 -15.118 1.00 54.62 92 ASP A CA 1
ATOM 677 C C . ASP A 1 92 ? 10.387 3.067 -16.125 1.00 54.62 92 ASP A C 1
ATOM 679 O O . ASP A 1 92 ? 11.423 2.417 -16.241 1.00 54.62 92 ASP A O 1
ATOM 683 N N . GLN A 1 93 ? 9.299 2.724 -16.818 1.00 47.19 93 GLN A N 1
ATOM 684 C CA . GLN A 1 93 ? 9.244 1.550 -17.697 1.00 47.19 93 GLN A CA 1
ATOM 685 C C . GLN A 1 93 ? 8.501 1.887 -18.994 1.00 47.19 93 GLN A C 1
ATOM 687 O O . GLN A 1 93 ? 7.344 1.493 -19.162 1.00 47.19 93 GLN A O 1
ATOM 692 N N . ASP A 1 94 ? 9.188 2.640 -19.853 1.00 41.25 94 ASP A N 1
ATOM 693 C CA . ASP A 1 94 ? 9.024 2.618 -21.314 1.00 41.25 94 ASP A CA 1
ATOM 694 C C . ASP A 1 94 ? 10.057 1.632 -21.890 1.00 41.25 94 ASP A C 1
ATOM 696 O O . ASP A 1 94 ? 11.246 1.737 -21.495 1.00 41.25 94 ASP A O 1
#

pLDDT: mean 80.97, std 10.71, range [41.25, 90.38]

Sequence (94 aa):
MTYAGPRSLRPRPHHPVLRRSADALQFGVGPGGSVEVSGGGPALRRLLLRWHGGQPVHEVVEHAIADGVEEPLVHSVLAQLRAAGALVDAADQD

Secondary structure (DSSP, 8-state):
----S-SEEEEPTT--EEE-SSSEEEE--STT--EEEE-SHHHHHHHHHH--S-EEHHHHHHHHHHTT--HHHHHHHHHHHHHTTSEEETTS--

Foldseek 3Di:
DDLPDAQKKAFDPPFDWDDPDQFWIWTHDDDLDIDIDGDQHPLVVVLVVPGHAIDGLVVSLVSSVVSVGDSVVSSVVVVRCVVSPRMDRRPPDD

Radius of gyration: 12.46 Å; chains: 1; bounding box: 27×33×33 Å